Protein AF-A0A6A6W1C1-F1 (afdb_monomer_lite)

Foldseek 3Di:
DALFWKKDKLQALPPPQDVVNVPDPDDDDDDDDDPDPQSNPRDDCPPAGKIFFQALVVLVVLVVSVVVVVVCVVVVHDGDFMKMWIQHDWDDDVPDIDGDDLPPQWDWDDPDQRIIGIHGPDDDDPVVVVVVVSVRSVVGIDIGGSVVVCVVRDSVPHHHSVPNVVRSVD

Structure (mmCIF, N/CA/C/O backbone):
data_AF-A0A6A6W1C1-F1
#
_entry.id   AF-A0A6A6W1C1-F1
#
loop_
_atom_site.group_PDB
_atom_site.id
_atom_site.type_symbol
_atom_site.label_atom_id
_atom_site.label_alt_id
_atom_site.label_comp_id
_atom_site.label_asym_id
_atom_site.label_entity_id
_atom_site.label_seq_id
_atom_site.pdbx_PDB_ins_code
_atom_site.Cartn_x
_atom_site.Cartn_y
_atom_site.Cartn_z
_atom_site.occupancy
_atom_site.B_iso_or_equiv
_atom_site.auth_seq_id
_atom_site.auth_comp_id
_atom_site.auth_asym_id
_atom_site.auth_atom_id
_atom_site.pdbx_PDB_model_num
ATOM 1 N N . MET A 1 1 ? 14.911 -1.915 -7.049 1.00 83.25 1 MET A N 1
ATOM 2 C CA . MET A 1 1 ? 14.588 -2.058 -5.609 1.00 83.25 1 MET A CA 1
ATOM 3 C C . MET A 1 1 ? 13.445 -1.124 -5.271 1.00 83.25 1 MET A C 1
ATOM 5 O O . MET A 1 1 ? 13.335 -0.086 -5.916 1.00 83.25 1 MET A O 1
ATOM 9 N N . PHE A 1 2 ? 12.625 -1.479 -4.284 1.00 87.88 2 PHE A N 1
ATOM 10 C CA . PHE A 1 2 ? 11.581 -0.588 -3.772 1.00 87.88 2 PHE A CA 1
ATOM 11 C C . PHE A 1 2 ? 12.189 0.525 -2.894 1.00 87.88 2 PHE A C 1
ATOM 13 O O . PHE A 1 2 ? 13.038 0.212 -2.054 1.00 87.88 2 PHE A O 1
ATOM 20 N N . PRO A 1 3 ? 11.793 1.801 -3.082 1.00 87.38 3 PRO A N 1
ATOM 21 C CA . PRO A 1 3 ? 12.375 2.946 -2.370 1.00 87.38 3 PRO A CA 1
ATOM 22 C C . PRO A 1 3 ? 11.875 3.088 -0.924 1.00 87.38 3 PRO A C 1
ATOM 24 O O . PRO A 1 3 ? 12.552 3.696 -0.101 1.00 87.38 3 PRO A O 1
ATOM 27 N N . ALA A 1 4 ? 10.717 2.506 -0.624 1.00 90.94 4 ALA A N 1
ATOM 28 C CA . ALA A 1 4 ? 10.062 2.485 0.677 1.00 90.94 4 ALA A CA 1
ATOM 29 C C . ALA A 1 4 ? 9.334 1.146 0.845 1.00 90.94 4 ALA A C 1
ATOM 31 O O . ALA A 1 4 ? 9.184 0.402 -0.131 1.00 90.94 4 ALA A O 1
ATOM 32 N N . SER A 1 5 ? 8.880 0.849 2.060 1.00 93.00 5 SER A N 1
ATOM 33 C CA . SER A 1 5 ? 7.915 -0.229 2.265 1.00 93.00 5 SER A CA 1
ATOM 34 C C . SER A 1 5 ? 6.568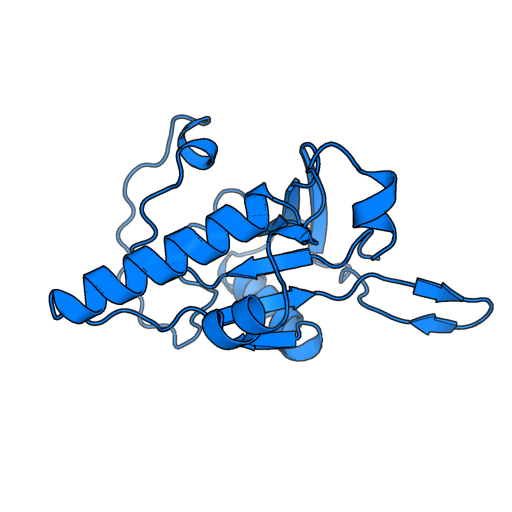 0.244 1.730 1.00 93.00 5 SER A C 1
ATOM 36 O O . SER A 1 5 ? 6.089 1.304 2.127 1.00 93.00 5 SER A O 1
ATOM 38 N N . LEU A 1 6 ? 5.996 -0.493 0.779 1.00 93.56 6 LEU A N 1
ATOM 39 C CA . LEU A 1 6 ? 4.783 -0.087 0.074 1.00 93.56 6 LEU A CA 1
ATOM 40 C C . LEU A 1 6 ? 3.631 -1.034 0.378 1.00 93.56 6 LEU A C 1
ATOM 42 O O . LEU A 1 6 ? 3.789 -2.250 0.338 1.00 93.56 6 LEU A O 1
ATOM 46 N N . LEU A 1 7 ? 2.466 -0.463 0.632 1.00 92.88 7 LEU A N 1
ATOM 47 C CA . LEU A 1 7 ? 1.261 -1.143 1.052 1.00 92.88 7 LEU A CA 1
ATOM 48 C C . LEU A 1 7 ? 0.219 -1.125 -0.061 1.00 92.88 7 LEU A C 1
ATOM 50 O O . LEU A 1 7 ? 0.098 -0.164 -0.826 1.00 92.88 7 LEU A O 1
ATOM 54 N N . ARG A 1 8 ? -0.565 -2.196 -0.101 1.00 89.19 8 ARG A N 1
ATOM 55 C CA . ARG A 1 8 ? -1.793 -2.323 -0.885 1.00 89.19 8 ARG A CA 1
ATOM 56 C C . ARG A 1 8 ? -2.835 -3.033 -0.043 1.00 89.19 8 ARG A C 1
ATOM 58 O O . ARG A 1 8 ? -2.516 -4.011 0.620 1.00 89.19 8 ARG A O 1
ATOM 65 N N . ILE A 1 9 ? -4.080 -2.596 -0.137 1.00 86.44 9 ILE A N 1
ATOM 66 C CA . ILE A 1 9 ? -5.226 -3.328 0.400 1.00 86.44 9 ILE A CA 1
ATOM 67 C C . ILE A 1 9 ? -5.867 -4.156 -0.723 1.00 86.44 9 ILE A C 1
ATOM 69 O O . ILE A 1 9 ? -5.960 -3.671 -1.854 1.00 86.44 9 ILE A O 1
ATOM 73 N N . ASN A 1 10 ? -6.286 -5.404 -0.470 1.00 79.69 10 ASN A N 1
ATOM 74 C CA . ASN A 1 10 ? -7.233 -6.063 -1.383 1.00 79.69 10 ASN A CA 1
ATOM 75 C C . ASN A 1 10 ? -8.610 -5.469 -1.112 1.00 79.69 10 ASN A C 1
ATOM 77 O O . ASN A 1 10 ? -9.420 -6.004 -0.363 1.00 79.69 10 ASN A O 1
ATOM 81 N N . SER A 1 11 ? -8.882 -4.323 -1.705 1.00 59.06 11 SER A N 1
ATOM 82 C CA . SER A 1 11 ? -10.255 -3.880 -1.755 1.00 59.06 11 SER A CA 1
ATOM 83 C C . SER A 1 11 ? -11.013 -4.778 -2.735 1.00 59.06 11 SER A C 1
ATOM 85 O O . SER A 1 11 ? -10.601 -4.967 -3.883 1.00 59.06 11 SER A O 1
ATOM 87 N N . GLY A 1 12 ? -12.080 -5.416 -2.245 1.00 47.00 12 GLY A N 1
ATOM 88 C CA . GLY A 1 12 ? -12.989 -6.203 -3.072 1.00 47.00 12 GLY A CA 1
ATOM 89 C C . GLY A 1 12 ? -13.574 -5.363 -4.212 1.00 47.00 12 GLY A C 1
ATOM 90 O O . GLY A 1 12 ? -13.442 -4.141 -4.250 1.00 47.00 12 GLY A O 1
ATOM 91 N N . SER A 1 13 ? -14.274 -6.011 -5.139 1.00 41.06 13 SER A N 1
ATOM 92 C CA . SER A 1 13 ? -14.913 -5.386 -6.310 1.00 41.06 13 SER A CA 1
ATOM 93 C C . SER A 1 13 ? -15.932 -4.269 -5.997 1.00 41.06 13 SER A C 1
ATOM 95 O O . SER A 1 13 ? -16.473 -3.675 -6.922 1.00 41.06 13 SER A O 1
ATOM 97 N N . PHE A 1 14 ? -16.178 -3.973 -4.717 1.00 41.09 14 PHE A N 1
ATOM 98 C CA . PHE A 1 14 ? -17.056 -2.915 -4.212 1.00 41.09 14 PHE A CA 1
ATOM 99 C C . PHE A 1 14 ? -16.312 -1.751 -3.554 1.00 41.09 14 PHE A C 1
ATOM 101 O O . PHE A 1 14 ? -16.918 -0.974 -2.820 1.00 41.09 14 PHE A O 1
ATOM 108 N N . TYR A 1 15 ? -15.012 -1.586 -3.820 1.00 46.41 15 TYR A N 1
ATOM 109 C CA . TYR A 1 15 ? -14.317 -0.360 -3.440 1.00 46.41 15 TYR A CA 1
ATOM 110 C C . TYR A 1 15 ? -15.059 0.837 -4.046 1.00 46.41 15 TYR A C 1
ATOM 112 O O . TYR A 1 15 ? -14.982 1.091 -5.250 1.00 46.41 15 TYR A O 1
ATOM 120 N N . LYS A 1 16 ? -15.828 1.549 -3.213 1.00 44.59 16 LYS A N 1
ATOM 121 C CA . LYS A 1 16 ? -16.383 2.859 -3.540 1.00 44.59 16 LYS A CA 1
ATOM 122 C C . LYS A 1 16 ? -15.167 3.738 -3.793 1.00 44.59 16 LYS A C 1
ATOM 124 O O . LYS A 1 16 ? -14.501 4.142 -2.847 1.00 44.59 16 LYS A O 1
ATOM 129 N N . GLN A 1 17 ? -14.842 3.899 -5.075 1.00 41.84 17 GLN A N 1
ATOM 130 C CA . GLN A 1 17 ? -13.715 4.668 -5.590 1.00 41.84 17 GLN A CA 1
ATOM 131 C C . GLN A 1 17 ? -13.506 5.907 -4.718 1.00 41.84 17 GLN A C 1
ATOM 133 O O . GLN A 1 17 ? -14.409 6.741 -4.601 1.00 41.84 17 GLN A O 1
ATOM 138 N N . PHE A 1 18 ? -12.355 5.996 -4.054 1.00 39.88 18 PHE A N 1
ATOM 139 C CA . PHE A 1 18 ? -12.054 7.150 -3.213 1.00 39.88 18 PHE A CA 1
ATOM 140 C C . PHE A 1 18 ? -11.973 8.395 -4.101 1.00 39.88 18 PHE A C 1
ATOM 142 O O . PHE A 1 18 ? -11.596 8.312 -5.270 1.00 39.88 18 PHE A O 1
ATOM 149 N N . ASP A 1 19 ? -12.281 9.573 -3.557 1.00 36.31 19 ASP A N 1
ATOM 150 C CA . ASP A 1 19 ? -12.300 10.812 -4.347 1.00 36.31 19 ASP A CA 1
ATOM 151 C C . ASP A 1 19 ? -10.944 11.147 -5.013 1.00 36.31 19 ASP A C 1
ATOM 153 O O . ASP A 1 19 ? -10.921 11.866 -6.010 1.00 36.31 19 ASP A O 1
ATOM 157 N N . PHE A 1 20 ? -9.816 10.585 -4.555 1.00 43.41 20 PHE A N 1
ATOM 158 C CA . PHE A 1 20 ? -8.524 10.743 -5.243 1.00 43.41 20 PHE A CA 1
ATOM 159 C C . PHE A 1 20 ? -8.399 9.899 -6.528 1.00 43.41 20 PHE A C 1
ATOM 161 O O . PHE A 1 20 ? -7.624 10.257 -7.413 1.00 43.41 20 PHE A O 1
ATOM 168 N N . GLU A 1 21 ? -9.174 8.818 -6.671 1.00 40.50 21 GLU A N 1
ATOM 169 C CA . GLU A 1 21 ? -9.279 8.016 -7.902 1.00 40.50 21 GLU A CA 1
ATOM 170 C C . GLU A 1 21 ? -10.264 8.637 -8.911 1.00 40.50 21 GLU A C 1
ATOM 172 O O . GLU A 1 21 ? -10.274 8.273 -10.084 1.00 40.50 21 GLU A O 1
ATOM 177 N N . ARG A 1 22 ? -11.072 9.619 -8.485 1.00 37.69 22 ARG A N 1
ATOM 178 C CA . ARG A 1 22 ? -12.028 10.352 -9.337 1.00 37.69 22 ARG A CA 1
ATOM 179 C C . ARG A 1 22 ? -11.386 11.402 -10.248 1.00 37.69 22 ARG A C 1
ATOM 181 O O . ARG A 1 22 ? -12.079 11.954 -11.102 1.00 37.69 22 ARG A O 1
ATOM 188 N N . CYS A 1 23 ? -10.093 11.682 -10.083 1.00 33.06 23 CYS A N 1
ATOM 189 C CA . CYS A 1 23 ? -9.402 12.750 -10.808 1.00 33.06 23 CYS A CA 1
ATOM 190 C C . CYS A 1 23 ? -8.929 12.396 -12.227 1.00 33.06 23 CYS A C 1
ATOM 192 O O . CYS A 1 23 ? -8.307 13.247 -12.859 1.00 33.06 23 CYS A O 1
ATOM 194 N N . ASP A 1 24 ? -9.265 11.224 -12.775 1.00 34.88 24 ASP A N 1
ATOM 195 C CA . ASP A 1 24 ? -9.088 10.979 -14.210 1.00 34.88 24 ASP A CA 1
ATOM 196 C C . ASP A 1 24 ? -10.373 10.416 -14.826 1.00 34.88 24 ASP A C 1
ATOM 198 O O . ASP A 1 24 ? -10.747 9.250 -14.684 1.00 34.88 24 ASP A O 1
ATOM 202 N N . HIS A 1 25 ? -11.130 11.296 -15.477 1.00 35.94 25 HIS A N 1
ATOM 203 C CA . HIS A 1 25 ? -12.322 10.916 -16.217 1.00 35.94 25 HIS A CA 1
ATOM 204 C C . HIS A 1 25 ? -11.951 9.977 -17.371 1.00 35.94 25 HIS A C 1
ATOM 206 O O . HIS A 1 25 ? -11.546 10.456 -18.430 1.00 35.94 25 HIS A O 1
ATOM 212 N N . ARG A 1 26 ? -12.191 8.668 -17.192 1.00 33.50 26 ARG A N 1
ATOM 213 C CA . ARG A 1 26 ? -12.853 7.742 -18.144 1.00 33.50 26 ARG A CA 1
ATOM 214 C C . ARG A 1 26 ? -12.674 6.282 -17.711 1.00 33.50 26 ARG A C 1
ATOM 216 O O . ARG A 1 26 ? -11.783 5.598 -18.199 1.00 33.50 26 ARG A O 1
ATOM 223 N N . CYS A 1 27 ? -13.602 5.760 -16.916 1.00 32.81 27 CYS A N 1
ATOM 224 C CA . CYS A 1 27 ? -13.783 4.313 -16.803 1.00 32.81 27 CYS A CA 1
ATOM 225 C C . CYS A 1 27 ? -15.225 3.975 -17.173 1.00 32.81 27 CYS A C 1
ATOM 227 O O . CYS A 1 27 ? -16.154 4.265 -16.426 1.00 32.81 27 CYS A O 1
ATOM 229 N N . ASN A 1 28 ? -15.401 3.405 -18.368 1.00 30.02 28 ASN A N 1
ATOM 230 C CA . ASN A 1 28 ? -16.616 2.673 -18.697 1.00 30.02 28 ASN A CA 1
ATOM 231 C C . ASN A 1 28 ? -16.677 1.431 -17.804 1.00 30.02 28 ASN A C 1
ATOM 233 O O . ASN A 1 28 ? -15.674 0.727 -17.663 1.00 30.02 28 ASN A O 1
ATOM 237 N N . GLU A 1 29 ? -17.860 1.175 -17.250 1.00 38.19 29 GLU A N 1
ATOM 238 C CA . GLU A 1 29 ? -18.240 -0.091 -16.631 1.00 38.19 29 GLU A CA 1
ATOM 239 C C . GLU A 1 29 ? -17.814 -1.260 -17.522 1.00 38.19 29 GLU A C 1
ATOM 241 O O . GLU A 1 29 ? -18.313 -1.438 -18.635 1.00 38.19 29 GLU A O 1
ATOM 246 N N . LEU A 1 30 ? -16.897 -2.078 -17.016 1.00 32.91 30 LEU A N 1
ATOM 247 C CA . LEU A 1 30 ? -16.749 -3.443 -17.481 1.00 32.91 30 LEU A CA 1
ATOM 248 C C . LEU A 1 30 ? -16.951 -4.353 -16.277 1.00 32.91 30 LEU A C 1
ATOM 250 O O . LEU A 1 30 ? -16.005 -4.814 -15.640 1.00 32.91 30 LEU A O 1
ATOM 254 N N . GLU A 1 31 ? -18.225 -4.593 -15.968 1.00 37.72 31 GLU A N 1
ATOM 255 C CA . GLU A 1 31 ? -18.618 -5.796 -15.252 1.00 37.72 31 GLU A CA 1
ATOM 256 C C . GLU A 1 31 ? -17.995 -6.994 -15.978 1.00 37.72 31 GLU A C 1
ATOM 258 O O . GLU A 1 31 ? -18.328 -7.292 -17.127 1.00 37.72 31 GLU A O 1
ATOM 263 N N . SER A 1 32 ? -17.081 -7.703 -15.320 1.00 35.34 32 SER A N 1
ATOM 264 C CA . SER A 1 32 ? -16.696 -9.033 -15.773 1.00 35.34 32 SER A CA 1
ATOM 265 C C . SER A 1 32 ? -16.804 -10.021 -14.622 1.00 35.34 32 SER A C 1
ATOM 267 O O . SER A 1 32 ? -16.001 -10.077 -13.694 1.00 35.34 32 SER A O 1
ATOM 269 N N . LYS A 1 33 ? -17.865 -10.826 -14.717 1.00 34.03 33 LYS A N 1
ATOM 270 C CA . LYS A 1 33 ? -17.955 -12.163 -14.138 1.00 34.03 33 LYS A CA 1
ATOM 271 C C . LYS A 1 33 ? -16.725 -12.968 -14.566 1.00 34.03 33 LYS A C 1
ATOM 273 O O . LYS A 1 33 ? -16.710 -13.538 -15.653 1.00 34.03 33 LYS A O 1
ATOM 278 N N . ALA A 1 34 ? -15.736 -13.071 -13.692 1.00 29.09 34 ALA A N 1
ATOM 279 C CA . ALA A 1 34 ? -14.756 -14.144 -13.734 1.00 29.09 34 ALA A CA 1
ATOM 280 C C . ALA A 1 34 ? -14.412 -14.547 -12.299 1.00 29.09 34 ALA A C 1
ATOM 282 O O . ALA A 1 34 ? -13.762 -13.818 -11.554 1.00 29.09 34 ALA A O 1
ATOM 283 N N . ALA A 1 35 ? -14.894 -15.724 -11.906 1.00 35.94 35 ALA A N 1
ATOM 284 C CA . ALA A 1 35 ? -14.481 -16.400 -10.689 1.00 35.94 35 ALA A CA 1
ATOM 285 C C . ALA A 1 35 ? -13.027 -16.869 -10.862 1.00 35.94 35 ALA A C 1
ATOM 287 O O . ALA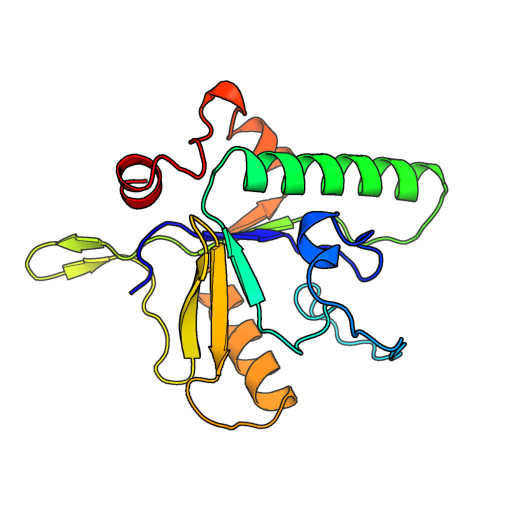 A 1 35 ? -12.775 -17.959 -11.366 1.00 35.94 35 ALA A O 1
ATOM 288 N N . SER A 1 36 ? -12.073 -16.020 -10.481 1.00 36.97 36 SER A N 1
ATOM 289 C CA . SER A 1 36 ? -10.675 -16.400 -10.273 1.00 36.97 36 SER A CA 1
ATOM 290 C C . SER A 1 36 ? -10.386 -16.337 -8.767 1.00 36.97 36 SER A C 1
ATOM 292 O O . SER A 1 36 ? -10.800 -15.370 -8.126 1.00 36.97 36 SER A O 1
ATOM 294 N N . PRO A 1 37 ? -9.716 -17.338 -8.162 1.00 35.66 37 PRO A N 1
ATOM 295 C CA . PRO A 1 37 ? -9.611 -17.504 -6.704 1.00 35.66 37 PRO A CA 1
ATOM 296 C C . PRO A 1 37 ? -8.633 -16.525 -6.035 1.00 35.66 37 PRO A C 1
ATOM 298 O O . PRO A 1 37 ? -8.188 -16.742 -4.910 1.00 35.66 37 PRO A O 1
ATOM 301 N N . VAL A 1 38 ? -8.251 -15.459 -6.731 1.00 44.25 38 VAL A N 1
ATOM 302 C CA . VAL A 1 38 ? -7.129 -14.616 -6.357 1.00 44.25 38 VAL A CA 1
ATOM 303 C C . VAL A 1 38 ? -7.648 -13.232 -5.972 1.00 44.25 38 VAL A C 1
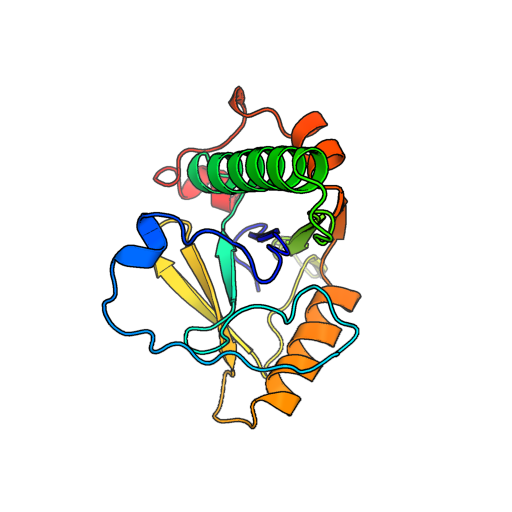ATOM 305 O O . VAL A 1 38 ? -7.862 -12.360 -6.809 1.00 44.25 38 VAL A O 1
ATOM 308 N N . THR A 1 39 ? -7.870 -13.047 -4.671 1.00 45.12 39 THR A N 1
ATOM 309 C CA . THR A 1 39 ? -8.517 -11.873 -4.060 1.00 45.12 39 THR A CA 1
ATOM 310 C C . THR A 1 39 ? -7.834 -10.531 -4.346 1.00 45.12 39 THR A C 1
ATOM 312 O O . THR A 1 39 ? -8.486 -9.496 -4.269 1.00 45.12 39 THR A O 1
ATOM 315 N N . TRP A 1 40 ? -6.555 -10.501 -4.737 1.00 47.38 40 TRP A N 1
ATOM 316 C CA . TRP A 1 40 ? -5.870 -9.251 -5.103 1.00 47.38 40 TRP A CA 1
ATOM 317 C C . TRP A 1 40 ? -6.133 -8.800 -6.557 1.00 47.38 40 TRP A C 1
ATOM 319 O O . TRP A 1 40 ? -5.824 -7.652 -6.891 1.00 47.38 40 TRP A O 1
ATOM 329 N N . ALA A 1 41 ? -6.704 -9.665 -7.408 1.00 40.31 41 ALA A N 1
ATOM 330 C CA . ALA A 1 41 ? -6.895 -9.446 -8.848 1.00 40.31 41 ALA A CA 1
ATOM 331 C C . ALA A 1 41 ? -8.240 -8.785 -9.223 1.00 40.31 41 ALA A C 1
ATOM 333 O O . ALA A 1 41 ? -8.514 -8.577 -10.401 1.00 40.31 41 ALA A O 1
ATOM 334 N N . ARG A 1 42 ? -9.089 -8.442 -8.244 1.00 45.59 42 ARG A N 1
ATOM 335 C CA . ARG A 1 42 ? -10.453 -7.913 -8.459 1.00 45.59 42 ARG A CA 1
ATOM 336 C C . ARG A 1 42 ? -10.535 -6.421 -8.846 1.00 45.59 42 ARG A C 1
ATOM 338 O O . ARG A 1 42 ? -11.625 -5.860 -8.818 1.00 45.59 42 ARG A O 1
ATOM 345 N N . LEU A 1 43 ? -9.430 -5.779 -9.234 1.00 49.78 43 LEU A N 1
ATOM 346 C CA . LEU A 1 43 ? -9.396 -4.349 -9.583 1.00 49.78 43 LEU A CA 1
ATOM 347 C C . LEU A 1 43 ? -9.103 -4.120 -11.075 1.00 49.78 43 LEU A C 1
ATOM 349 O O . LEU A 1 43 ? -8.361 -4.905 -11.672 1.00 49.78 43 LEU A O 1
ATOM 353 N N . PRO A 1 44 ? -9.630 -3.038 -11.686 1.00 45.84 44 PRO A N 1
ATOM 354 C CA . PRO A 1 44 ? -9.336 -2.701 -13.072 1.00 45.84 44 PRO A CA 1
ATOM 355 C C . PRO A 1 44 ? -7.834 -2.437 -13.245 1.00 45.84 44 PRO A C 1
ATOM 357 O O . PRO A 1 44 ? -7.284 -1.450 -12.768 1.00 45.84 44 PRO A O 1
ATOM 360 N N . LEU A 1 45 ? -7.164 -3.333 -13.970 1.00 49.59 45 LEU A N 1
ATOM 361 C CA . LEU A 1 45 ? -5.718 -3.323 -14.239 1.00 49.59 45 LEU A CA 1
ATOM 362 C C . LEU A 1 45 ? -5.270 -2.195 -15.192 1.00 49.59 45 LEU A C 1
ATOM 364 O O . LEU A 1 45 ? -4.113 -2.185 -15.612 1.00 49.59 45 LEU A O 1
ATOM 368 N N . SER A 1 46 ? -6.171 -1.279 -15.569 1.00 42.78 46 SER A N 1
ATOM 369 C CA . SER A 1 46 ? -5.967 -0.327 -16.671 1.00 42.78 46 SER A CA 1
ATOM 370 C C . SER A 1 46 ? -4.806 0.642 -16.421 1.00 42.78 46 SER A C 1
ATOM 372 O O . SER A 1 46 ? -4.079 0.948 -17.361 1.00 42.78 46 SER A O 1
ATOM 374 N N . ASP A 1 47 ? -4.560 1.035 -15.164 1.00 53.62 47 ASP A N 1
ATOM 375 C CA . ASP A 1 47 ? -3.496 1.986 -14.795 1.00 53.62 47 ASP A CA 1
ATOM 376 C C . ASP A 1 47 ? -2.440 1.418 -13.832 1.00 53.62 47 ASP A C 1
ATOM 378 O O . ASP A 1 47 ? -1.628 2.158 -13.268 1.00 53.62 47 ASP A O 1
ATOM 382 N N . GLY A 1 48 ? -2.366 0.089 -13.722 1.00 60.91 48 GLY A N 1
ATOM 383 C CA . GLY A 1 48 ? -1.419 -0.619 -12.859 1.00 60.91 48 GLY A CA 1
ATOM 384 C C . GLY A 1 48 ? -1.856 -0.709 -11.397 1.00 60.91 48 GLY A C 1
ATOM 385 O O . GLY A 1 48 ? -2.907 -0.222 -10.993 1.00 60.91 48 GLY A O 1
ATOM 386 N N . ILE A 1 49 ? -1.035 -1.378 -10.588 1.00 72.56 49 ILE A N 1
ATOM 387 C CA . ILE A 1 49 ? -1.325 -1.586 -9.167 1.00 72.56 49 ILE A CA 1
ATOM 388 C C . ILE A 1 49 ? -0.816 -0.407 -8.343 1.00 72.56 49 ILE A C 1
ATOM 390 O O . ILE A 1 49 ? 0.394 -0.234 -8.224 1.00 72.56 49 ILE A O 1
ATOM 394 N N . VAL A 1 50 ? -1.748 0.346 -7.753 1.00 81.25 50 VAL A N 1
ATOM 395 C CA . VAL A 1 50 ? -1.480 1.438 -6.810 1.00 81.25 50 VAL A CA 1
ATOM 396 C C . VAL A 1 50 ? -0.903 0.909 -5.496 1.00 81.25 50 VAL A C 1
ATOM 398 O O . VAL A 1 50 ? -1.376 -0.089 -4.945 1.00 81.25 50 VAL A O 1
ATOM 401 N N . LEU A 1 51 ? 0.148 1.583 -5.034 1.00 88.81 51 LEU A N 1
ATOM 402 C CA . LEU A 1 51 ? 0.951 1.261 -3.862 1.00 88.81 51 LEU A CA 1
ATOM 403 C C . LEU A 1 51 ? 1.330 2.554 -3.130 1.00 88.81 51 LEU A C 1
ATOM 405 O O . LEU A 1 51 ? 1.824 3.490 -3.766 1.00 88.81 51 LEU A O 1
ATOM 409 N N . LEU A 1 52 ? 1.147 2.597 -1.809 1.00 91.81 52 LEU A N 1
ATOM 410 C CA . LEU A 1 52 ? 1.501 3.753 -0.975 1.00 91.81 52 LEU A CA 1
ATOM 411 C C . LEU A 1 52 ? 2.301 3.310 0.260 1.00 91.81 52 LEU A C 1
ATOM 413 O O . LEU A 1 52 ? 2.051 2.222 0.764 1.00 91.81 52 LEU A O 1
ATOM 417 N N . PRO A 1 53 ? 3.253 4.105 0.776 1.00 94.38 53 PRO A N 1
ATOM 418 C CA . PRO A 1 53 ? 3.878 3.858 2.071 1.00 94.38 53 PRO A CA 1
ATOM 419 C C . PRO A 1 53 ? 2.888 4.085 3.225 1.00 94.38 53 PRO A C 1
ATOM 421 O O . PRO A 1 53 ? 1.740 4.464 3.008 1.00 94.38 53 PRO A O 1
ATOM 424 N N . ASN A 1 54 ? 3.320 3.851 4.468 1.00 94.12 54 ASN A N 1
ATOM 425 C CA . ASN A 1 54 ? 2.498 4.059 5.666 1.00 94.12 54 ASN A CA 1
ATOM 426 C C . ASN A 1 54 ? 2.323 5.561 5.982 1.00 94.12 54 ASN A C 1
ATOM 428 O O . ASN A 1 54 ? 2.878 6.090 6.951 1.00 94.12 54 ASN A O 1
ATOM 432 N N . THR A 1 55 ? 1.588 6.264 5.122 1.00 94.19 55 THR A N 1
ATOM 433 C CA . THR A 1 55 ? 1.259 7.682 5.278 1.00 94.19 55 THR A CA 1
ATOM 434 C C . THR A 1 55 ? -0.126 7.886 5.873 1.00 94.19 55 THR A C 1
ATOM 436 O O . THR A 1 55 ? -0.905 6.937 5.983 1.00 94.19 55 THR A O 1
ATOM 439 N N . PHE A 1 56 ? -0.452 9.128 6.249 1.00 92.94 56 PHE A N 1
ATOM 440 C CA . PHE A 1 56 ? -1.811 9.492 6.656 1.00 92.94 56 PHE A CA 1
ATOM 441 C C . PHE A 1 56 ? -2.829 9.080 5.594 1.00 92.94 56 PHE A C 1
ATOM 443 O O . PHE A 1 56 ? -3.774 8.374 5.934 1.00 92.94 56 PHE A O 1
ATOM 450 N N . THR A 1 57 ? -2.590 9.404 4.317 1.00 89.94 57 THR A N 1
ATOM 451 C CA . THR A 1 57 ? -3.505 9.015 3.236 1.00 89.94 57 THR A CA 1
ATOM 452 C C . THR A 1 57 ? -3.670 7.500 3.131 1.00 89.94 57 THR A C 1
ATOM 454 O O . THR A 1 57 ? -4.799 7.020 3.053 1.00 89.94 57 THR A O 1
ATOM 457 N N . MET A 1 58 ? -2.586 6.715 3.186 1.00 91.44 58 MET A N 1
ATOM 458 C CA . MET A 1 58 ? -2.718 5.253 3.126 1.00 91.44 58 MET A CA 1
ATOM 459 C C . MET A 1 58 ? -3.478 4.689 4.334 1.00 91.44 58 MET A C 1
ATOM 461 O O . MET A 1 58 ? -4.290 3.775 4.206 1.00 91.44 58 MET A O 1
ATOM 465 N N . GLN A 1 59 ? -3.256 5.253 5.516 1.00 93.56 59 GLN A N 1
ATOM 466 C CA . GLN A 1 59 ? -3.960 4.856 6.727 1.00 93.56 59 GLN A CA 1
ATOM 467 C C . GLN A 1 59 ? -5.446 5.250 6.737 1.00 93.56 59 GLN A C 1
ATOM 469 O O . GLN A 1 59 ? -6.253 4.519 7.314 1.00 93.56 59 GLN A O 1
ATOM 474 N N . GLU A 1 60 ? -5.818 6.371 6.121 1.00 90.75 60 GLU A N 1
ATOM 475 C CA . GLU A 1 60 ? -7.220 6.746 5.891 1.00 90.75 60 GLU A CA 1
ATOM 476 C C . GLU A 1 60 ? -7.878 5.786 4.897 1.00 90.75 60 GLU A C 1
ATOM 478 O O . GLU A 1 60 ? -8.956 5.267 5.175 1.00 90.75 60 GLU A O 1
ATOM 483 N N . ILE A 1 61 ? -7.185 5.457 3.800 1.00 87.50 61 ILE A N 1
ATOM 484 C CA . ILE A 1 61 ? -7.625 4.455 2.819 1.00 87.50 61 ILE A CA 1
ATOM 485 C C . ILE A 1 61 ? -7.959 3.120 3.493 1.00 87.50 61 ILE A C 1
ATOM 487 O O . ILE A 1 61 ? -9.029 2.557 3.258 1.00 87.50 61 ILE A O 1
ATOM 491 N N . ILE A 1 62 ? -7.053 2.616 4.333 1.00 90.25 62 ILE A N 1
ATOM 492 C CA . ILE A 1 62 ? -7.233 1.339 5.028 1.00 90.25 62 ILE A CA 1
ATOM 493 C C . ILE A 1 62 ? -8.420 1.406 5.996 1.00 90.25 62 ILE A C 1
ATOM 495 O O . ILE A 1 62 ? -9.250 0.499 5.993 1.00 90.25 62 ILE A O 1
ATOM 499 N N . ARG A 1 63 ? -8.528 2.470 6.803 1.00 90.94 63 ARG A N 1
ATOM 500 C CA . ARG A 1 63 ? -9.628 2.619 7.773 1.00 90.94 63 ARG A CA 1
ATOM 501 C C . ARG A 1 63 ? -10.979 2.700 7.091 1.00 90.94 63 ARG A C 1
ATOM 503 O O . ARG A 1 63 ? -11.872 1.947 7.438 1.00 90.94 63 ARG A O 1
ATOM 510 N N . THR A 1 64 ? -11.102 3.529 6.063 1.00 86.25 64 THR A N 1
ATOM 511 C CA . THR A 1 64 ? -12.352 3.640 5.311 1.00 86.25 64 THR A CA 1
ATOM 512 C C . THR A 1 64 ? -12.711 2.331 4.600 1.00 86.25 64 THR A C 1
ATOM 514 O O . THR A 1 64 ? -13.888 2.010 4.473 1.00 86.25 64 THR A O 1
ATOM 517 N N . ALA A 1 65 ? -11.732 1.542 4.147 1.00 85.75 65 ALA A N 1
ATOM 518 C CA . ALA A 1 65 ? -12.010 0.213 3.602 1.00 85.75 65 ALA A CA 1
ATOM 519 C C . ALA A 1 65 ? -12.550 -0.761 4.665 1.00 85.75 65 ALA A C 1
ATOM 521 O O . ALA A 1 65 ? -13.457 -1.528 4.355 1.00 85.75 65 ALA A O 1
ATOM 522 N N . MET A 1 66 ? -12.025 -0.709 5.893 1.00 89.31 66 MET A N 1
ATOM 523 C CA . MET A 1 66 ? -12.547 -1.479 7.028 1.00 89.31 66 MET A CA 1
ATOM 524 C C . MET A 1 66 ? -13.952 -1.023 7.428 1.00 89.31 66 MET A C 1
ATOM 526 O O . MET A 1 66 ? -14.844 -1.859 7.501 1.00 89.31 66 MET A O 1
ATOM 530 N N . ASP A 1 67 ? -14.178 0.287 7.566 1.00 88.50 67 ASP A N 1
ATOM 531 C CA . ASP A 1 67 ? -15.498 0.845 7.887 1.00 88.50 67 ASP A CA 1
ATOM 532 C C . ASP A 1 67 ? -16.550 0.410 6.850 1.00 88.50 67 ASP A C 1
ATOM 534 O O . ASP A 1 67 ? -17.663 0.024 7.198 1.00 88.50 67 ASP A O 1
ATOM 538 N N . ASN A 1 68 ? -16.198 0.438 5.558 1.00 85.81 68 ASN A N 1
ATOM 539 C CA . ASN A 1 68 ? -17.086 -0.033 4.494 1.00 85.81 68 ASN A CA 1
ATOM 540 C C . ASN A 1 68 ? -17.342 -1.543 4.574 1.00 85.81 68 ASN A C 1
ATOM 542 O O . ASN A 1 68 ? -18.475 -1.963 4.374 1.00 85.81 68 ASN A O 1
ATOM 546 N N . TYR A 1 69 ? -16.314 -2.347 4.858 1.00 87.56 69 TYR A N 1
ATOM 547 C CA . TYR A 1 69 ? -16.470 -3.792 5.026 1.00 87.56 69 TYR A CA 1
ATOM 548 C C . TYR A 1 69 ? -17.423 -4.121 6.181 1.00 87.56 69 TYR A C 1
ATOM 550 O O . TYR A 1 69 ? -18.311 -4.953 6.009 1.00 87.56 69 TYR A O 1
ATOM 558 N N . ASP A 1 70 ? -17.287 -3.445 7.322 1.00 89.44 70 ASP A N 1
ATOM 559 C CA . ASP A 1 70 ? -18.164 -3.661 8.474 1.00 89.44 70 ASP A CA 1
ATOM 560 C C . ASP A 1 70 ? -19.620 -3.303 8.140 1.00 89.44 70 ASP A C 1
ATOM 562 O O . ASP A 1 70 ? -20.522 -4.098 8.409 1.00 89.44 70 ASP A O 1
ATOM 566 N N . LEU A 1 71 ? -19.850 -2.171 7.461 1.00 89.25 71 LEU A N 1
ATOM 567 C CA . LEU A 1 71 ? -21.181 -1.783 6.977 1.00 89.25 71 LEU A CA 1
ATOM 568 C C . LEU A 1 71 ? -21.766 -2.812 5.999 1.00 89.25 71 LEU A C 1
ATOM 570 O O . LEU A 1 71 ? -22.922 -3.208 6.136 1.00 89.25 71 LEU A O 1
ATOM 574 N N . ASP A 1 72 ? -20.976 -3.273 5.028 1.00 86.12 72 ASP A N 1
ATOM 575 C CA . ASP A 1 72 ? -21.425 -4.240 4.025 1.00 86.12 72 ASP A CA 1
ATOM 576 C C . ASP A 1 72 ? -21.813 -5.580 4.683 1.00 86.12 72 ASP A C 1
ATOM 578 O O . ASP A 1 72 ? -22.836 -6.173 4.324 1.00 86.12 72 ASP A O 1
ATOM 582 N N . ILE A 1 73 ? -21.042 -6.045 5.673 1.00 89.19 73 ILE A N 1
ATOM 583 C CA . ILE A 1 73 ? -21.347 -7.254 6.455 1.00 89.19 73 ILE A CA 1
ATOM 584 C C . ILE A 1 73 ? -22.615 -7.067 7.299 1.00 89.19 73 ILE A C 1
ATOM 586 O O . ILE A 1 73 ? -23.448 -7.977 7.351 1.00 89.19 73 ILE A O 1
ATOM 590 N N . GLU A 1 74 ? -22.798 -5.907 7.936 1.00 92.69 74 GLU A N 1
ATOM 591 C CA . GLU A 1 74 ? -24.013 -5.579 8.697 1.00 92.69 74 GLU A CA 1
ATOM 592 C C . GLU A 1 74 ? -25.268 -5.556 7.810 1.00 92.69 74 GLU A C 1
ATOM 594 O O . GLU A 1 74 ? -26.339 -6.006 8.229 1.00 92.69 74 GLU A O 1
ATOM 599 N N . GLU A 1 75 ? -25.135 -5.098 6.565 1.00 91.56 75 GLU A N 1
ATOM 600 C CA . GLU A 1 75 ? -26.195 -5.104 5.551 1.00 91.56 75 GLU A CA 1
ATOM 601 C C . GLU A 1 75 ? -26.443 -6.496 4.932 1.00 91.56 75 GLU A C 1
ATOM 603 O O . GLU A 1 75 ? -27.406 -6.687 4.182 1.00 91.56 75 GLU A O 1
ATOM 608 N N . GLY A 1 76 ? -25.625 -7.496 5.277 1.00 89.00 76 GLY A N 1
ATOM 609 C CA . GLY A 1 76 ? -25.753 -8.878 4.813 1.00 89.00 76 GLY A CA 1
ATOM 610 C C . GLY A 1 76 ? -25.115 -9.150 3.449 1.00 89.00 76 GLY A C 1
ATOM 611 O O . GLY A 1 76 ? -25.459 -10.146 2.805 1.00 89.00 76 GLY A O 1
ATOM 612 N N . SER A 1 77 ? -24.208 -8.283 2.998 1.00 86.19 77 SER A N 1
ATOM 613 C CA . SER A 1 77 ? -23.437 -8.481 1.770 1.00 86.19 77 SER A CA 1
ATOM 614 C C . SER A 1 77 ? -22.370 -9.564 1.948 1.00 86.19 77 SER A C 1
ATOM 616 O O . SER A 1 77 ? -21.748 -9.692 3.000 1.00 86.19 77 SER A O 1
ATOM 618 N N . ASP A 1 78 ? -22.124 -10.335 0.888 1.00 84.62 78 ASP A N 1
ATOM 619 C CA . ASP A 1 78 ? -21.011 -11.287 0.814 1.00 84.62 78 ASP A CA 1
ATOM 620 C C . ASP A 1 78 ? -19.786 -10.576 0.218 1.00 84.62 78 ASP A C 1
ATOM 622 O O . ASP A 1 78 ? -19.634 -10.480 -1.005 1.00 84.62 78 ASP A O 1
ATOM 626 N N . VAL A 1 79 ? -18.961 -9.992 1.092 1.00 82.31 79 VAL A N 1
ATOM 627 C CA . VAL A 1 79 ? -17.764 -9.220 0.728 1.00 82.31 79 VAL A CA 1
ATOM 628 C C . VAL A 1 79 ? -16.489 -9.871 1.263 1.00 82.31 79 VAL A C 1
ATOM 630 O O . VAL A 1 79 ? -16.466 -10.473 2.336 1.00 82.31 79 VAL A O 1
ATOM 633 N N . ASP A 1 80 ? -15.397 -9.743 0.505 1.00 81.88 80 ASP A N 1
ATOM 634 C CA . ASP A 1 80 ? -14.098 -10.271 0.923 1.00 81.88 80 ASP A CA 1
ATOM 635 C C . ASP A 1 80 ? -13.548 -9.479 2.115 1.00 81.88 80 ASP A C 1
ATOM 637 O O . ASP A 1 80 ? -13.537 -8.246 2.106 1.00 81.88 80 ASP A O 1
ATOM 641 N N . ARG A 1 81 ? -12.977 -10.195 3.087 1.00 86.38 81 ARG A N 1
ATOM 642 C CA . ARG A 1 81 ? -12.268 -9.581 4.211 1.00 86.38 81 ARG A CA 1
ATOM 643 C C . ARG A 1 81 ? -11.058 -8.752 3.731 1.00 86.38 81 ARG A C 1
ATOM 645 O O . ARG A 1 81 ? -10.268 -9.262 2.918 1.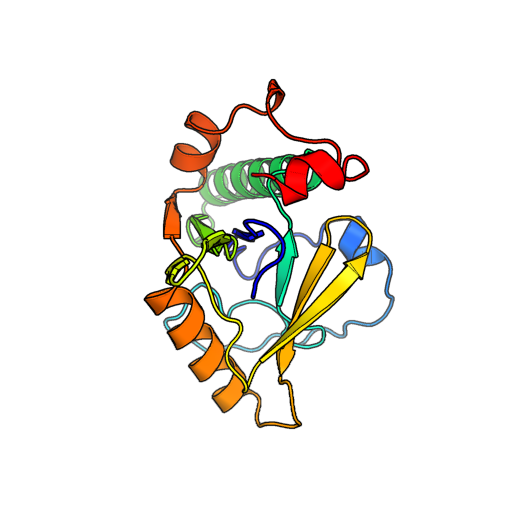00 86.38 81 ARG A O 1
ATOM 652 N N . PRO A 1 82 ? -10.867 -7.518 4.237 1.00 89.44 82 PRO A N 1
ATOM 653 C CA . PRO A 1 82 ? -9.714 -6.702 3.884 1.00 89.44 82 PRO A CA 1
ATOM 654 C C . PRO A 1 82 ? -8.413 -7.227 4.507 1.00 89.44 82 PRO A C 1
ATOM 656 O O . PRO A 1 82 ? -8.313 -7.483 5.704 1.00 89.44 82 PRO A O 1
ATOM 659 N N . TYR A 1 83 ? -7.388 -7.341 3.674 1.00 89.75 83 TYR A N 1
ATOM 660 C CA . TYR A 1 83 ? -6.009 -7.668 4.013 1.00 89.75 83 TYR A CA 1
ATOM 661 C C . TYR A 1 83 ? -5.074 -6.611 3.441 1.00 89.75 83 TYR A C 1
ATOM 663 O O . TYR A 1 83 ? -5.287 -6.058 2.356 1.00 89.75 83 TYR A O 1
ATOM 671 N N . ILE A 1 84 ? -3.980 -6.390 4.150 1.00 91.75 84 ILE A N 1
ATOM 672 C CA . ILE A 1 84 ? -2.908 -5.501 3.739 1.00 91.75 84 ILE A CA 1
ATOM 673 C C . ILE A 1 84 ? -1.740 -6.343 3.254 1.00 91.75 84 ILE A C 1
ATOM 675 O O . ILE A 1 84 ? -1.316 -7.300 3.896 1.00 91.75 84 ILE A O 1
ATOM 679 N N . PHE A 1 85 ? -1.232 -5.969 2.089 1.00 91.50 85 PHE A N 1
ATOM 680 C CA . PHE A 1 85 ? -0.058 -6.534 1.459 1.00 91.50 85 PHE A CA 1
ATOM 681 C C . PHE A 1 85 ? 1.061 -5.507 1.546 1.00 91.50 85 PHE A C 1
ATOM 683 O O . PHE A 1 85 ? 1.045 -4.505 0.829 1.00 91.50 85 PHE A O 1
ATOM 690 N N . THR A 1 86 ? 2.034 -5.770 2.408 1.00 93.25 86 THR A N 1
ATOM 691 C CA . THR A 1 86 ? 3.214 -4.925 2.584 1.00 93.25 86 THR A CA 1
ATOM 692 C C . THR A 1 86 ? 4.370 -5.504 1.784 1.00 93.25 86 THR A C 1
ATOM 694 O O . THR A 1 86 ? 4.855 -6.589 2.087 1.00 93.25 86 THR A O 1
ATOM 697 N N . VAL A 1 87 ? 4.835 -4.775 0.773 1.00 92.62 87 VAL A N 1
ATOM 698 C CA . VAL A 1 87 ? 6.066 -5.059 0.029 1.00 92.62 87 VAL A CA 1
ATOM 699 C C . VAL A 1 87 ? 7.229 -4.361 0.740 1.00 92.62 87 VAL A C 1
ATOM 701 O O . VAL A 1 87 ? 7.293 -3.128 0.714 1.00 92.62 87 VAL A O 1
ATOM 704 N N . PRO A 1 88 ? 8.166 -5.097 1.364 1.00 91.75 88 PRO A N 1
ATOM 705 C CA . PRO A 1 88 ? 9.244 -4.484 2.131 1.00 91.75 88 PRO A CA 1
ATOM 706 C C . PRO A 1 88 ? 10.217 -3.690 1.256 1.00 91.75 88 PRO A C 1
ATOM 708 O O . PRO A 1 88 ? 10.602 -4.136 0.166 1.00 91.75 88 PRO A O 1
ATOM 711 N N . LYS A 1 89 ? 10.681 -2.553 1.785 1.00 89.81 89 LYS A N 1
ATOM 712 C CA . LYS A 1 89 ? 11.741 -1.728 1.194 1.00 89.81 89 LYS A CA 1
ATOM 713 C C . LYS A 1 89 ? 13.001 -2.539 0.867 1.00 89.81 89 LYS A C 1
ATOM 715 O O . LYS A 1 89 ? 13.415 -3.403 1.640 1.00 89.81 89 LYS A O 1
ATOM 720 N N . GLY A 1 90 ? 13.683 -2.186 -0.226 1.00 81.25 90 GLY A N 1
ATOM 721 C CA . GLY A 1 90 ? 15.050 -2.644 -0.489 1.00 81.25 90 GLY A CA 1
ATOM 722 C C . GLY A 1 90 ? 16.085 -1.904 0.373 1.00 81.25 90 GLY A C 1
ATOM 723 O O . GLY A 1 90 ? 16.173 -0.678 0.349 1.00 81.25 90 GLY A O 1
ATOM 724 N N . LYS A 1 91 ? 16.908 -2.642 1.114 1.00 69.69 91 LYS A N 1
ATOM 725 C CA . LYS A 1 91 ? 18.065 -2.161 1.876 1.00 69.69 91 LYS A CA 1
ATOM 726 C C . LYS A 1 91 ? 19.338 -2.768 1.285 1.00 69.69 91 LYS A C 1
ATOM 728 O O . LYS A 1 91 ? 19.597 -3.957 1.429 1.00 69.69 91 LYS A O 1
ATOM 733 N N . SER A 1 92 ? 20.158 -1.944 0.640 1.00 60.53 92 SER A N 1
ATOM 734 C CA . SER A 1 92 ? 21.515 -2.339 0.255 1.00 60.53 92 SER A CA 1
ATOM 735 C C . SER A 1 92 ? 22.456 -2.028 1.413 1.00 60.53 92 SER A C 1
ATOM 737 O O . SER A 1 92 ? 22.757 -0.861 1.657 1.00 60.53 92 SER A O 1
ATOM 739 N N . LEU A 1 93 ? 22.918 -3.051 2.128 1.00 55.22 93 LEU A N 1
ATOM 740 C CA . LEU A 1 93 ? 24.077 -2.930 3.012 1.00 55.22 93 LEU A CA 1
ATOM 741 C C . LEU A 1 93 ? 25.284 -3.530 2.294 1.00 55.22 93 LEU A C 1
ATOM 743 O O . LEU A 1 93 ? 25.128 -4.385 1.429 1.00 55.22 93 LEU A O 1
ATOM 747 N N . LEU A 1 94 ? 26.480 -3.016 2.583 1.00 54.72 94 LEU A N 1
ATOM 748 C CA . LEU A 1 94 ? 27.722 -3.425 1.921 1.00 54.72 94 LEU A CA 1
ATOM 749 C C . LEU A 1 94 ? 27.798 -4.965 1.845 1.00 54.72 94 LEU A C 1
ATOM 751 O O . LEU A 1 94 ? 27.726 -5.639 2.867 1.00 54.72 94 LEU A O 1
ATOM 755 N N . GLU A 1 95 ? 27.869 -5.474 0.609 1.00 55.72 95 GLU A N 1
ATOM 756 C CA . GLU A 1 95 ? 27.871 -6.890 0.184 1.00 55.72 95 GLU A CA 1
ATOM 757 C C . GLU A 1 95 ? 26.542 -7.673 0.236 1.00 55.72 95 GLU A C 1
ATOM 759 O O . GLU A 1 95 ? 26.448 -8.720 -0.405 1.00 55.72 95 GLU A O 1
ATOM 764 N N . PHE A 1 96 ? 25.480 -7.159 0.866 1.00 58.50 96 PHE A N 1
ATOM 765 C CA . PHE A 1 96 ? 24.181 -7.839 0.943 1.00 58.50 96 PHE A CA 1
ATOM 766 C C . PHE A 1 96 ? 23.007 -6.905 0.620 1.00 58.50 96 PHE A C 1
ATOM 768 O O . PHE A 1 96 ? 22.726 -5.932 1.320 1.00 58.50 96 PHE A O 1
ATOM 775 N N . SER A 1 97 ? 22.260 -7.236 -0.434 1.00 58.78 97 SER A N 1
ATOM 776 C CA . SER A 1 97 ? 20.944 -6.640 -0.681 1.00 58.78 97 SER A CA 1
ATOM 777 C C . SER A 1 97 ? 19.886 -7.396 0.123 1.00 58.78 97 SER A C 1
ATOM 779 O O . SER A 1 97 ? 19.612 -8.559 -0.153 1.00 58.78 97 SER A O 1
ATOM 781 N N . PHE A 1 98 ? 19.302 -6.736 1.120 1.00 64.50 98 PHE A N 1
ATOM 782 C CA . PHE A 1 98 ? 18.116 -7.190 1.844 1.00 64.50 98 PHE A CA 1
ATOM 783 C C . PHE A 1 98 ? 16.874 -6.487 1.280 1.00 64.50 98 PHE A C 1
ATOM 785 O O . PHE A 1 98 ? 16.947 -5.325 0.902 1.00 64.50 98 PHE A O 1
ATOM 792 N N . GLY A 1 99 ? 15.720 -7.151 1.238 1.00 69.12 99 GLY A N 1
ATOM 793 C CA . GLY A 1 99 ? 14.454 -6.547 0.795 1.00 69.12 99 GLY A CA 1
ATOM 794 C C . GLY A 1 99 ? 14.079 -6.823 -0.664 1.00 69.12 99 GLY A C 1
ATOM 795 O O . GLY A 1 99 ? 14.713 -7.628 -1.345 1.00 69.12 99 GLY A O 1
ATOM 796 N N . THR A 1 100 ? 13.002 -6.190 -1.135 1.00 83.94 100 THR A N 1
ATOM 797 C CA . THR A 1 100 ? 12.335 -6.618 -2.373 1.00 83.94 100 THR A CA 1
ATOM 798 C C . THR A 1 100 ? 12.977 -6.018 -3.624 1.00 83.94 100 THR A C 1
ATOM 800 O O . THR A 1 100 ? 13.074 -4.793 -3.797 1.00 83.94 100 THR A O 1
ATOM 803 N N . LEU A 1 101 ? 13.404 -6.889 -4.538 1.00 88.31 101 LEU A N 1
ATOM 804 C CA . LEU A 1 101 ? 13.782 -6.497 -5.891 1.00 88.31 101 LEU A CA 1
ATOM 805 C C . LEU A 1 101 ? 12.519 -6.326 -6.735 1.00 88.31 101 LEU A C 1
ATOM 807 O O . LEU A 1 101 ? 11.564 -7.083 -6.605 1.00 88.31 101 LEU A O 1
ATOM 811 N N . VAL A 1 102 ? 12.524 -5.320 -7.607 1.00 86.94 102 VAL A N 1
ATOM 812 C CA . VAL A 1 102 ? 11.483 -5.209 -8.633 1.00 86.94 102 VAL A CA 1
ATOM 813 C C . VAL A 1 102 ? 11.874 -6.213 -9.721 1.00 86.94 102 VAL A C 1
ATOM 815 O O . VAL A 1 102 ? 12.991 -6.082 -10.226 1.00 86.94 102 VAL A O 1
ATOM 818 N N . PRO A 1 103 ? 11.040 -7.217 -10.048 1.00 89.19 103 PRO A N 1
ATOM 819 C CA . PRO A 1 103 ? 11.346 -8.164 -11.118 1.00 89.19 103 PRO A CA 1
ATOM 820 C C . PRO A 1 103 ? 11.538 -7.441 -12.454 1.00 89.19 103 PRO A C 1
ATOM 822 O O . PRO A 1 103 ? 10.814 -6.491 -12.722 1.00 89.19 103 PRO A O 1
ATOM 825 N N . ASP A 1 104 ? 12.419 -7.926 -13.333 1.00 90.81 104 ASP A N 1
ATOM 826 C CA . ASP A 1 104 ? 12.691 -7.293 -14.643 1.00 90.81 104 ASP A CA 1
ATOM 827 C C . ASP A 1 104 ? 11.463 -7.218 -15.572 1.00 90.81 104 ASP A C 1
ATOM 829 O O . ASP A 1 104 ? 11.443 -6.470 -16.552 1.00 90.81 104 ASP A O 1
ATOM 833 N N . THR A 1 105 ? 10.432 -8.017 -15.289 1.00 91.69 105 THR A N 1
ATOM 834 C CA . THR A 1 105 ? 9.145 -8.001 -15.995 1.00 91.69 105 THR A CA 1
ATOM 835 C C . THR A 1 105 ? 8.226 -6.872 -15.536 1.00 91.69 105 THR A C 1
ATOM 837 O O . THR A 1 105 ? 7.264 -6.548 -16.234 1.00 91.69 105 THR A O 1
ATOM 840 N N . LEU A 1 106 ? 8.520 -6.255 -14.392 1.00 91.81 106 LEU A N 1
ATOM 841 C CA . LEU A 1 106 ? 7.751 -5.183 -13.783 1.00 91.81 106 LEU A CA 1
ATOM 842 C C . LEU A 1 106 ? 8.588 -3.905 -13.692 1.00 91.81 106 LEU A C 1
ATOM 844 O O . LEU A 1 106 ? 9.809 -3.917 -13.573 1.00 91.81 106 LEU A O 1
ATOM 848 N N . ALA A 1 107 ? 7.907 -2.773 -13.732 1.00 91.88 107 ALA A N 1
ATOM 849 C CA . ALA A 1 107 ? 8.485 -1.466 -13.510 1.00 91.88 107 ALA A CA 1
ATOM 850 C C . ALA A 1 107 ? 7.663 -0.748 -12.440 1.00 91.88 107 ALA A C 1
ATOM 852 O O . ALA A 1 107 ? 6.432 -0.712 -12.493 1.00 91.88 107 ALA A O 1
ATOM 853 N N . LEU A 1 108 ? 8.368 -0.207 -11.448 1.00 92.19 108 LEU A N 1
ATOM 854 C CA . LEU A 1 108 ? 7.784 0.620 -10.403 1.00 92.19 108 LEU A CA 1
ATOM 855 C C . LEU A 1 108 ? 7.847 2.080 -10.853 1.00 92.19 108 LEU A C 1
ATOM 857 O O . LEU A 1 108 ? 8.932 2.642 -11.002 1.00 92.19 108 LEU A O 1
ATOM 861 N N . TYR A 1 109 ? 6.689 2.690 -11.047 1.00 90.12 109 TYR A N 1
ATOM 862 C CA . TYR A 1 109 ? 6.547 4.095 -11.393 1.00 90.12 109 TYR A CA 1
ATOM 863 C C . TYR A 1 109 ? 6.152 4.880 -10.156 1.00 90.12 109 TYR A C 1
ATOM 865 O O . TYR A 1 109 ? 5.290 4.449 -9.398 1.00 90.12 109 TYR A O 1
ATOM 873 N N . ARG A 1 110 ? 6.757 6.049 -9.960 1.00 89.81 110 ARG A N 1
ATOM 874 C CA . ARG A 1 110 ? 6.277 7.025 -8.985 1.00 89.81 110 ARG A CA 1
ATOM 875 C C . ARG A 1 110 ? 5.329 7.976 -9.707 1.00 89.81 110 ARG A C 1
ATOM 877 O O . ARG A 1 110 ? 5.774 8.755 -10.544 1.00 89.81 110 ARG A O 1
ATOM 884 N N . ASN A 1 111 ? 4.039 7.869 -9.409 1.00 83.62 111 ASN A N 1
ATOM 885 C CA . ASN A 1 111 ? 2.985 8.648 -10.059 1.00 83.62 111 ASN A CA 1
ATOM 886 C C . ASN A 1 111 ? 2.827 10.029 -9.409 1.00 83.62 111 ASN A C 1
ATOM 888 O O . ASN A 1 111 ? 2.550 11.007 -10.094 1.00 83.62 111 ASN A O 1
ATOM 892 N N . ASN A 1 112 ? 2.991 10.098 -8.084 1.00 82.25 112 ASN A N 1
ATOM 893 C CA . ASN A 1 112 ? 2.908 11.326 -7.295 1.00 82.25 112 ASN A CA 1
ATOM 894 C C . ASN A 1 112 ? 3.769 11.195 -6.017 1.00 82.25 112 ASN A C 1
ATOM 896 O O . ASN A 1 112 ? 4.531 10.238 -5.838 1.00 82.25 112 ASN A O 1
ATOM 900 N N . ILE A 1 113 ? 3.661 12.162 -5.113 1.00 85.31 113 ILE A N 1
ATOM 901 C CA . ILE A 1 113 ? 4.160 12.097 -3.743 1.00 85.31 113 ILE A CA 1
ATOM 902 C C . ILE A 1 113 ? 3.523 10.888 -3.049 1.00 85.31 113 ILE A C 1
ATOM 904 O O . ILE A 1 113 ? 2.314 10.700 -3.132 1.00 85.31 113 ILE A O 1
ATOM 908 N N . ALA A 1 114 ? 4.361 10.025 -2.461 1.00 86.75 114 ALA A N 1
ATOM 909 C CA . ALA A 1 114 ? 3.969 8.774 -1.804 1.00 86.75 114 ALA A CA 1
ATOM 910 C C . ALA A 1 114 ? 3.137 7.782 -2.656 1.00 86.75 114 ALA A C 1
ATOM 912 O O . ALA A 1 114 ? 2.730 6.742 -2.155 1.00 86.75 114 ALA A O 1
ATOM 913 N N . HIS A 1 115 ? 2.927 8.031 -3.951 1.00 89.56 115 HIS A N 1
ATOM 914 C CA . HIS A 1 115 ? 2.069 7.204 -4.796 1.00 89.56 115 HIS A CA 1
ATOM 915 C C . HIS A 1 115 ? 2.880 6.497 -5.878 1.00 89.56 115 HIS A C 1
ATOM 917 O O . HIS A 1 115 ? 3.513 7.132 -6.730 1.00 89.56 115 HIS A O 1
ATOM 923 N N . PHE A 1 116 ? 2.818 5.169 -5.871 1.00 90.38 116 PHE A N 1
ATOM 924 C CA . PHE A 1 116 ? 3.524 4.315 -6.809 1.00 90.38 116 PHE A CA 1
ATOM 925 C C . PHE A 1 116 ? 2.563 3.420 -7.585 1.00 90.38 116 PHE A C 1
ATOM 927 O O . PHE A 1 116 ? 1.518 3.030 -7.073 1.00 90.38 116 PHE A O 1
ATOM 934 N N . SER A 1 117 ? 2.943 3.057 -8.810 1.00 88.38 117 SER A N 1
ATOM 935 C CA . SER A 1 117 ? 2.289 1.994 -9.564 1.00 88.38 117 SER A CA 1
ATOM 936 C C . SER A 1 117 ? 3.273 0.928 -10.015 1.00 88.38 117 SER A C 1
ATOM 938 O O . SER A 1 117 ? 4.352 1.232 -10.523 1.00 88.38 117 SER A O 1
ATOM 940 N N . LEU A 1 118 ? 2.897 -0.337 -9.846 1.00 88.00 118 LEU A N 1
ATOM 941 C CA . LEU A 1 118 ? 3.637 -1.468 -10.394 1.00 88.00 118 LEU A CA 1
ATOM 942 C C . LEU A 1 118 ? 2.992 -1.880 -11.717 1.00 88.00 118 LEU A C 1
ATOM 944 O O . LEU A 1 118 ? 1.844 -2.320 -11.727 1.00 88.00 118 LEU A O 1
ATOM 948 N N . LYS A 1 119 ? 3.709 -1.719 -12.831 1.00 89.38 119 LYS A N 1
ATOM 949 C CA . LYS A 1 119 ? 3.219 -1.956 -14.203 1.00 89.38 119 LYS A CA 1
ATOM 950 C C . LYS A 1 119 ? 4.126 -2.940 -14.947 1.00 89.38 119 LYS A C 1
ATOM 952 O O . LYS A 1 119 ? 5.269 -3.125 -14.530 1.00 89.38 119 LYS A O 1
ATOM 957 N N . PRO A 1 120 ? 3.678 -3.544 -16.060 1.00 90.50 120 PRO A N 1
ATOM 958 C CA . PRO A 1 120 ? 4.572 -4.275 -16.952 1.00 90.50 120 PRO A CA 1
ATOM 959 C C . PRO A 1 120 ? 5.731 -3.391 -17.435 1.00 90.50 120 PRO A C 1
ATOM 961 O O . PRO A 1 120 ? 5.507 -2.283 -17.918 1.00 90.50 120 PRO A O 1
ATOM 964 N N . ALA A 1 121 ? 6.968 -3.885 -17.354 1.00 91.31 121 ALA A N 1
ATOM 965 C CA . ALA A 1 121 ? 8.139 -3.181 -17.894 1.00 91.31 121 ALA A CA 1
ATOM 966 C C . ALA A 1 121 ? 8.161 -3.169 -19.433 1.00 91.31 121 ALA A C 1
ATOM 968 O O . ALA A 1 121 ? 8.850 -2.363 -20.060 1.00 91.31 121 ALA A O 1
ATOM 969 N N . ARG A 1 122 ? 7.439 -4.108 -20.053 1.00 90.19 122 ARG A N 1
ATOM 970 C CA . ARG A 1 122 ? 7.294 -4.272 -21.502 1.00 90.19 122 ARG A CA 1
ATOM 971 C C . ARG A 1 122 ? 5.852 -4.676 -21.812 1.00 90.19 122 ARG A C 1
ATOM 973 O O . ARG A 1 122 ? 5.202 -5.250 -20.939 1.00 90.19 122 ARG A O 1
ATOM 980 N N . PRO A 1 123 ? 5.354 -4.429 -23.037 1.00 90.81 123 PRO A N 1
ATOM 981 C CA . PRO A 1 123 ? 4.036 -4.904 -23.442 1.00 90.81 123 PRO A CA 1
ATOM 982 C C . PRO A 1 123 ? 3.895 -6.411 -23.208 1.00 90.81 123 PRO A C 1
ATOM 984 O O . PRO A 1 123 ? 4.743 -7.188 -23.650 1.00 90.81 123 PRO A O 1
ATOM 987 N N . MET A 1 124 ? 2.831 -6.817 -22.517 1.00 88.38 124 MET A N 1
ATOM 988 C CA . MET A 1 124 ? 2.541 -8.222 -22.250 1.00 88.38 124 MET A CA 1
ATOM 989 C C . MET A 1 124 ? 1.034 -8.482 -22.134 1.00 88.38 124 MET A C 1
ATOM 991 O O . MET A 1 124 ? 0.284 -7.544 -21.853 1.00 88.38 124 MET A O 1
ATOM 995 N N . PRO A 1 125 ? 0.576 -9.730 -22.344 1.00 87.81 125 PRO A N 1
ATOM 996 C CA . PRO A 1 125 ? -0.821 -10.099 -22.132 1.00 87.81 125 PRO A CA 1
ATOM 997 C C . PRO A 1 125 ? -1.267 -9.860 -20.687 1.00 87.81 125 PRO A C 1
ATOM 999 O O . PRO A 1 125 ? -0.479 -10.029 -19.755 1.00 87.81 125 PRO A O 1
ATOM 1002 N N . ASN A 1 126 ? -2.544 -9.519 -20.505 1.00 81.56 126 ASN A N 1
ATOM 1003 C CA . ASN A 1 126 ? -3.113 -9.247 -19.185 1.00 81.56 126 ASN A CA 1
ATOM 1004 C C . ASN A 1 126 ? -2.993 -10.463 -18.245 1.00 81.56 126 ASN A C 1
ATOM 1006 O O . ASN A 1 126 ? -2.482 -10.316 -17.141 1.00 81.56 126 ASN A O 1
ATOM 1010 N N . ASP A 1 127 ? -3.327 -11.665 -18.722 1.00 82.31 127 ASP A N 1
ATOM 1011 C CA . ASP A 1 127 ? -3.235 -12.898 -17.924 1.00 82.31 127 ASP A CA 1
ATOM 1012 C C . ASP A 1 127 ? -1.807 -13.164 -17.421 1.00 82.31 127 ASP A C 1
ATOM 1014 O O . ASP A 1 127 ? -1.603 -13.528 -16.265 1.00 82.31 127 ASP A O 1
ATOM 1018 N N . ALA A 1 128 ? -0.802 -12.903 -18.264 1.00 86.06 128 ALA A N 1
ATOM 1019 C CA . ALA A 1 128 ? 0.604 -13.042 -17.889 1.00 86.06 128 ALA A CA 1
ATOM 1020 C C . ALA A 1 128 ? 1.020 -11.996 -16.842 1.00 86.06 128 ALA A C 1
ATOM 1022 O O . ALA A 1 128 ? 1.789 -12.296 -15.929 1.00 86.06 128 ALA A O 1
ATOM 1023 N N . TYR A 1 129 ? 0.507 -10.767 -16.951 1.00 84.69 129 TYR A N 1
ATOM 1024 C CA . TYR A 1 129 ? 0.731 -9.725 -15.951 1.00 84.69 129 TYR A CA 1
ATOM 1025 C C . TYR A 1 129 ? 0.098 -10.094 -14.602 1.00 84.69 129 TYR A C 1
ATOM 1027 O O . TYR A 1 129 ? 0.758 -9.969 -13.570 1.00 84.69 129 TYR A O 1
ATOM 1035 N N . VAL A 1 130 ? -1.130 -10.618 -14.606 1.00 83.69 130 VAL A N 1
ATOM 1036 C CA . VAL A 1 130 ? -1.816 -11.123 -13.408 1.00 83.69 130 VAL A CA 1
ATOM 1037 C C . VAL A 1 130 ? -1.020 -12.266 -12.772 1.00 83.69 130 VAL A C 1
ATOM 1039 O O . VAL A 1 130 ? -0.732 -12.228 -11.580 1.00 83.69 130 VAL A O 1
ATOM 1042 N N . GLU A 1 131 ? -0.583 -13.261 -13.540 1.00 84.56 131 GLU A N 1
ATOM 1043 C CA . GLU A 1 131 ? 0.204 -14.376 -12.998 1.00 84.56 131 GLU A CA 1
ATOM 1044 C C . GLU A 1 131 ? 1.506 -13.897 -12.328 1.00 84.56 131 GLU A C 1
ATOM 1046 O O . GLU A 1 131 ? 1.830 -14.304 -11.208 1.00 84.56 131 GLU A O 1
ATOM 1051 N N . ILE A 1 132 ? 2.219 -12.969 -12.974 1.00 88.25 132 ILE A N 1
ATOM 1052 C CA . ILE A 1 132 ? 3.459 -12.386 -12.446 1.00 88.25 132 ILE A CA 1
ATOM 1053 C C . ILE A 1 132 ? 3.206 -11.608 -11.160 1.00 88.25 132 ILE A C 1
ATOM 1055 O O . ILE A 1 132 ? 3.966 -11.757 -10.204 1.00 88.25 132 ILE A O 1
ATOM 1059 N N . LEU A 1 133 ? 2.149 -10.796 -11.112 1.00 86.00 133 LEU A N 1
ATOM 1060 C CA . LEU A 1 133 ? 1.770 -10.083 -9.897 1.00 86.00 133 LEU A CA 1
ATOM 1061 C C . LEU A 1 133 ? 1.397 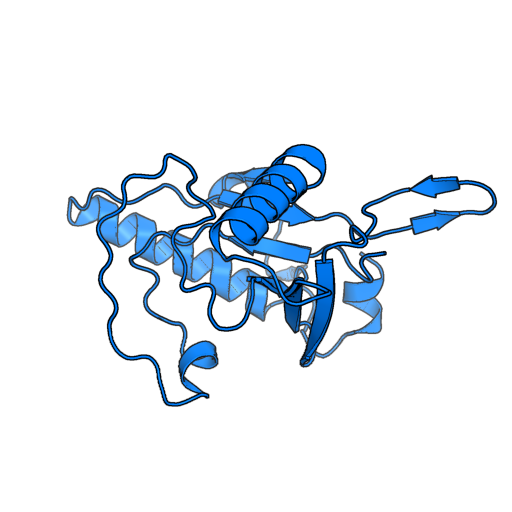-11.058 -8.779 1.00 86.00 133 LEU A C 1
ATOM 1063 O O . LEU A 1 133 ? 1.847 -10.875 -7.650 1.00 86.00 133 LEU A O 1
ATOM 1067 N N . SER A 1 134 ? 0.661 -12.128 -9.094 1.00 83.94 134 SER A N 1
ATOM 1068 C CA . SER A 1 134 ? 0.309 -13.175 -8.129 1.00 83.94 134 SER A CA 1
ATOM 1069 C C . SER A 1 134 ? 1.539 -13.745 -7.465 1.00 83.94 134 SER A C 1
ATOM 1071 O O . SER A 1 134 ? 1.625 -13.818 -6.238 1.00 83.94 134 SER A O 1
ATOM 1073 N N . LYS A 1 135 ? 2.497 -14.151 -8.298 1.00 87.12 135 LYS A N 1
ATOM 1074 C CA . LYS A 1 135 ? 3.749 -14.730 -7.850 1.00 87.12 135 LYS A CA 1
ATOM 1075 C C . LYS A 1 135 ? 4.539 -13.723 -7.021 1.00 87.12 135 LYS A C 1
ATOM 1077 O O . LYS A 1 135 ? 4.958 -14.049 -5.918 1.00 87.12 135 LYS A O 1
ATOM 1082 N N . PHE A 1 136 ? 4.658 -12.490 -7.510 1.00 89.69 136 PHE A N 1
ATOM 1083 C CA . PHE A 1 136 ? 5.368 -11.419 -6.823 1.00 89.69 136 PHE A CA 1
ATOM 1084 C C . PHE A 1 136 ? 4.811 -11.162 -5.415 1.00 89.69 136 PHE A C 1
ATOM 1086 O O . PHE A 1 136 ? 5.569 -11.182 -4.449 1.00 89.69 136 PHE A O 1
ATOM 1093 N N . TYR A 1 137 ? 3.496 -10.974 -5.274 1.00 86.50 137 TYR A N 1
ATOM 1094 C CA . TYR A 1 137 ? 2.883 -10.743 -3.963 1.00 86.50 137 TYR A CA 1
ATOM 1095 C C . TYR A 1 137 ? 2.984 -11.970 -3.053 1.00 86.50 137 TYR A C 1
ATOM 1097 O O . TYR A 1 137 ? 3.222 -11.817 -1.862 1.00 86.50 137 TYR A O 1
ATOM 1105 N N . THR A 1 138 ? 2.857 -13.180 -3.601 1.00 85.94 138 THR A N 1
ATOM 1106 C CA . THR A 1 138 ? 2.977 -14.420 -2.814 1.00 85.94 138 THR A CA 1
ATOM 1107 C C . THR A 1 138 ? 4.389 -14.612 -2.256 1.00 85.94 138 THR A C 1
ATOM 1109 O O . THR A 1 138 ? 4.545 -15.084 -1.135 1.00 85.94 138 THR A O 1
ATOM 1112 N N . GLU A 1 139 ? 5.418 -14.263 -3.030 1.00 87.94 139 GLU A N 1
ATOM 1113 C CA . GLU A 1 139 ? 6.819 -14.478 -2.650 1.00 87.94 139 GLU A CA 1
ATOM 1114 C C . GLU A 1 139 ? 7.401 -13.332 -1.815 1.00 87.94 139 GLU A C 1
ATOM 1116 O O . GLU A 1 139 ? 8.308 -13.561 -1.013 1.00 87.94 139 GLU A O 1
ATOM 1121 N N . HIS A 1 140 ? 6.916 -12.102 -2.008 1.00 88.00 140 HIS A N 1
ATOM 1122 C CA . HIS A 1 140 ? 7.587 -10.912 -1.482 1.00 88.00 140 HIS A CA 1
ATOM 1123 C C . HIS A 1 140 ? 6.734 -10.021 -0.584 1.00 88.00 140 HIS A C 1
ATOM 1125 O O . HIS A 1 140 ? 7.304 -9.170 0.098 1.00 88.00 140 HIS A O 1
ATOM 1131 N N . ALA A 1 141 ? 5.409 -10.170 -0.574 1.00 90.12 141 ALA A N 1
ATOM 1132 C CA . ALA A 1 141 ? 4.564 -9.351 0.282 1.00 90.12 141 ALA A CA 1
ATOM 1133 C C . ALA A 1 141 ? 4.232 -10.064 1.593 1.00 90.12 141 ALA A C 1
ATOM 1135 O O . ALA A 1 141 ? 3.908 -11.251 1.625 1.00 90.12 141 ALA A O 1
ATOM 1136 N N . LEU A 1 142 ? 4.263 -9.302 2.681 1.00 91.81 142 LEU A N 1
ATOM 1137 C CA . LEU A 1 142 ? 3.672 -9.704 3.947 1.00 91.81 142 LEU A CA 1
ATOM 1138 C C . LEU A 1 142 ? 2.169 -9.460 3.850 1.00 91.81 142 LEU A C 1
ATOM 1140 O O . LEU A 1 142 ? 1.751 -8.338 3.570 1.00 91.81 142 LEU A O 1
ATOM 1144 N N . LYS A 1 143 ? 1.376 -10.516 4.029 1.00 92.44 143 LYS A N 1
ATOM 1145 C CA . LYS A 1 143 ? -0.083 -10.434 4.065 1.00 92.44 143 LYS A CA 1
ATOM 1146 C C . LYS A 1 143 ? -0.542 -10.444 5.518 1.00 92.44 143 LYS A C 1
ATOM 1148 O O . LYS A 1 143 ? -0.330 -11.436 6.210 1.00 92.44 143 LYS A O 1
ATOM 1153 N N . GLU A 1 144 ? -1.209 -9.381 5.936 1.00 94.44 144 GLU A N 1
ATOM 1154 C CA . GLU A 1 144 ? -1.742 -9.208 7.288 1.00 94.44 144 GLU A CA 1
ATOM 1155 C C . GLU A 1 144 ? -3.225 -8.858 7.216 1.00 94.44 144 GLU A C 1
ATOM 1157 O O . GLU A 1 144 ? -3.679 -8.250 6.243 1.00 94.44 144 GLU A O 1
ATOM 1162 N N . ASP A 1 145 ? -3.997 -9.277 8.216 1.00 93.31 145 ASP A N 1
ATOM 1163 C CA . ASP A 1 145 ? -5.374 -8.817 8.349 1.00 93.31 145 ASP A CA 1
ATOM 1164 C C . ASP A 1 145 ? -5.398 -7.299 8.557 1.00 93.31 145 ASP A C 1
ATOM 1166 O O . ASP A 1 145 ? -4.560 -6.762 9.284 1.00 93.31 145 ASP A O 1
ATOM 1170 N N . ALA A 1 146 ? -6.317 -6.591 7.898 1.00 92.38 146 ALA A N 1
ATOM 1171 C CA . ALA A 1 146 ? -6.309 -5.133 7.958 1.00 92.38 146 ALA A CA 1
ATOM 1172 C C . ALA A 1 146 ? -6.598 -4.599 9.373 1.00 92.38 146 ALA A C 1
ATOM 1174 O O . ALA A 1 146 ? -5.980 -3.611 9.770 1.00 92.38 146 ALA A O 1
ATOM 1175 N N . ASP A 1 147 ? -7.457 -5.265 10.151 1.00 93.69 147 ASP A N 1
ATOM 1176 C CA . ASP A 1 147 ? -7.740 -4.881 11.540 1.00 93.69 147 ASP A CA 1
ATOM 1177 C C . ASP A 1 147 ? -6.516 -5.110 12.443 1.00 93.69 147 ASP A C 1
ATOM 1179 O O . ASP A 1 147 ? -6.069 -4.212 13.164 1.00 93.69 147 ASP A O 1
ATOM 1183 N N . GLU A 1 148 ? -5.880 -6.280 12.325 1.00 95.31 148 GLU A N 1
ATOM 1184 C CA . GLU A 1 148 ? -4.644 -6.595 13.056 1.00 95.31 148 GLU A CA 1
ATOM 1185 C C . GLU A 1 148 ? -3.518 -5.605 12.719 1.00 95.31 148 GLU A C 1
ATOM 1187 O O . GLU A 1 148 ? -2.820 -5.101 13.609 1.00 95.31 148 GLU A O 1
ATOM 1192 N N . TRP A 1 149 ? -3.363 -5.260 11.442 1.00 95.75 149 TRP A N 1
ATOM 1193 C CA . TRP A 1 149 ? -2.375 -4.282 11.005 1.00 95.75 149 TRP A CA 1
ATOM 1194 C C . TRP A 1 149 ? -2.679 -2.884 11.561 1.00 95.75 149 TRP A C 1
ATOM 1196 O O . TRP A 1 149 ? -1.778 -2.229 12.088 1.00 95.75 149 TRP A O 1
ATOM 1206 N N . LEU A 1 150 ? -3.941 -2.435 11.537 1.00 95.00 150 LEU A N 1
ATOM 1207 C CA . LEU A 1 150 ? -4.353 -1.152 12.123 1.00 95.00 150 LEU A CA 1
ATOM 1208 C C . LEU A 1 150 ? -4.107 -1.097 13.637 1.00 95.00 150 LEU A C 1
ATOM 1210 O O . LEU A 1 150 ? -3.735 -0.041 14.156 1.00 95.00 150 LEU A O 1
ATOM 1214 N N . SER A 1 151 ? -4.268 -2.222 14.340 1.00 93.88 151 SER A N 1
ATOM 1215 C CA . SER A 1 151 ? -4.011 -2.312 15.782 1.00 93.88 151 SER A CA 1
ATOM 1216 C C . SER A 1 151 ? -2.529 -2.117 16.136 1.00 93.88 151 SER A C 1
ATOM 1218 O O . SER A 1 151 ? -2.202 -1.562 17.188 1.00 93.88 151 SER A O 1
ATOM 1220 N N . SER A 1 152 ? -1.625 -2.523 15.238 1.00 93.44 152 SER A N 1
ATOM 1221 C CA . SER A 1 152 ? -0.173 -2.390 15.402 1.00 93.44 152 SER A CA 1
ATOM 1222 C C . SER A 1 152 ? 0.395 -1.101 14.790 1.00 93.44 152 SER A C 1
ATOM 1224 O O . SER A 1 152 ? 1.467 -0.648 15.199 1.00 93.44 152 SER A O 1
ATOM 1226 N N . HIS A 1 153 ? -0.339 -0.451 13.881 1.00 93.06 153 HIS A N 1
ATOM 1227 C CA . HIS A 1 153 ? 0.078 0.760 13.172 1.00 93.06 153 HIS A CA 1
ATOM 1228 C C . HIS A 1 153 ? -0.812 1.962 13.526 1.00 93.06 153 HIS A C 1
ATOM 1230 O O . HIS A 1 153 ? -1.674 2.392 12.758 1.00 93.06 153 HIS A O 1
ATOM 1236 N N . SER A 1 154 ? -0.563 2.558 14.698 1.00 92.31 154 SER A N 1
ATOM 1237 C CA . SER A 1 154 ? -1.295 3.748 15.162 1.00 92.31 154 SER A CA 1
ATOM 1238 C C . SER A 1 154 ? -1.243 4.902 14.154 1.00 92.31 154 SER A C 1
ATOM 1240 O O . SER A 1 154 ? -0.170 5.260 13.661 1.00 92.31 154 SER A O 1
ATOM 1242 N N . PHE A 1 155 ? -2.390 5.552 13.930 1.00 91.12 155 PHE A N 1
ATOM 1243 C CA . PHE A 1 155 ? -2.509 6.726 13.058 1.00 91.12 155 PHE A CA 1
ATOM 1244 C C . PHE A 1 155 ? -1.585 7.870 13.464 1.00 91.12 155 PHE A C 1
ATOM 1246 O O . PHE A 1 155 ? -1.027 8.552 12.617 1.00 91.12 155 PHE A O 1
ATOM 1253 N N . GLN A 1 156 ? -1.360 8.052 14.765 1.00 89.19 156 GLN A N 1
ATOM 1254 C CA . GLN A 1 156 ? -0.497 9.120 15.281 1.00 89.19 156 GLN A CA 1
ATOM 1255 C C . GLN A 1 156 ? 0.969 8.954 14.859 1.00 89.19 156 GLN A C 1
ATOM 1257 O O . GLN A 1 156 ? 1.724 9.926 14.855 1.00 89.19 156 GLN A O 1
ATOM 1262 N N . ASN A 1 157 ? 1.366 7.729 14.505 1.00 88.88 157 ASN A N 1
ATOM 1263 C CA . ASN A 1 157 ? 2.709 7.414 14.037 1.00 88.88 157 ASN A CA 1
ATOM 1264 C C . ASN A 1 157 ? 2.822 7.455 12.508 1.00 88.88 157 ASN A C 1
ATOM 1266 O O . ASN A 1 157 ? 3.941 7.384 11.997 1.00 88.88 157 ASN A O 1
ATOM 1270 N N . ALA A 1 158 ? 1.701 7.576 11.789 1.00 90.56 158 ALA A N 1
ATOM 1271 C CA . ALA A 1 158 ? 1.703 7.684 10.339 1.00 90.56 158 ALA A CA 1
ATOM 127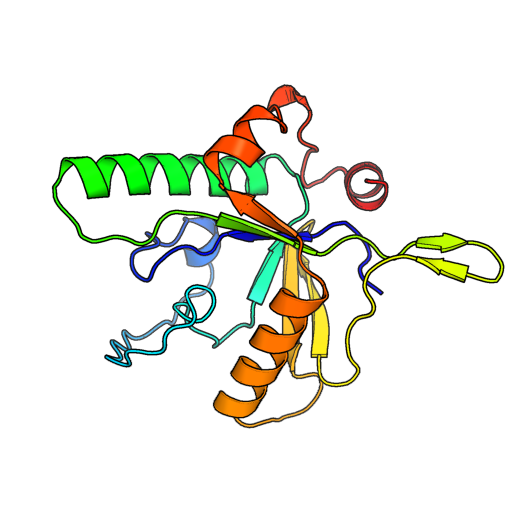2 C C . ALA A 1 158 ? 2.464 8.937 9.889 1.00 90.56 158 ALA A C 1
ATOM 1274 O O . ALA A 1 158 ? 2.531 9.963 10.576 1.00 90.56 158 ALA A O 1
ATOM 1275 N N . VAL A 1 159 ? 3.096 8.830 8.727 1.00 92.69 159 VAL A N 1
ATOM 1276 C CA . VAL A 1 159 ? 3.917 9.901 8.169 1.00 92.69 159 VAL A CA 1
ATOM 1277 C C . VAL A 1 159 ? 3.059 10.766 7.245 1.00 92.69 159 VAL A C 1
ATOM 1279 O O . VAL A 1 159 ? 2.197 10.265 6.535 1.00 92.69 159 VAL A O 1
ATOM 1282 N N . SER A 1 160 ? 3.280 12.079 7.217 1.00 92.62 160 SER A N 1
ATOM 1283 C CA . SER A 1 160 ? 2.661 12.910 6.177 1.00 92.62 160 SER A CA 1
ATOM 1284 C C . SER A 1 160 ? 3.186 12.511 4.801 1.00 92.62 160 SER A C 1
ATOM 1286 O O . SER A 1 160 ? 4.387 12.302 4.645 1.00 92.62 160 SER A O 1
ATOM 1288 N N . ASP A 1 161 ? 2.310 12.459 3.803 1.00 89.50 161 ASP A N 1
ATOM 1289 C CA . ASP A 1 161 ? 2.652 12.155 2.411 1.00 89.50 161 ASP A CA 1
ATOM 1290 C C . ASP A 1 161 ? 3.794 13.046 1.893 1.00 89.50 161 ASP A C 1
ATOM 1292 O O . ASP A 1 161 ? 4.725 12.560 1.252 1.00 89.50 161 ASP A O 1
ATOM 1296 N N . GLU A 1 162 ? 3.812 14.318 2.294 1.00 91.38 162 GLU A N 1
ATOM 1297 C CA . GLU A 1 162 ? 4.843 15.306 1.943 1.00 91.38 162 GLU A CA 1
ATOM 1298 C C . GLU A 1 162 ? 6.210 15.045 2.599 1.00 91.38 162 GLU A C 1
ATOM 1300 O O . GLU A 1 162 ? 7.240 15.558 2.158 1.00 91.38 162 GLU A O 1
ATOM 1305 N N . ASN A 1 163 ? 6.261 14.246 3.668 1.00 91.31 163 ASN A N 1
ATOM 1306 C CA . ASN A 1 163 ? 7.495 13.969 4.398 1.00 91.31 163 ASN A CA 1
ATOM 1307 C C . ASN A 1 163 ? 8.255 12.781 3.788 1.00 91.31 163 ASN A C 1
ATOM 1309 O O . ASN A 1 163 ? 8.443 11.737 4.420 1.00 91.31 163 ASN A O 1
ATOM 1313 N N . GLU A 1 164 ? 8.704 12.978 2.545 1.00 90.94 164 GLU A N 1
ATOM 1314 C CA . GLU A 1 164 ? 9.396 11.980 1.723 1.00 90.94 164 GLU A CA 1
ATOM 1315 C C . GLU A 1 164 ? 10.584 11.335 2.418 1.00 90.94 164 GLU A C 1
ATOM 1317 O O . GLU A 1 164 ? 10.728 10.113 2.419 1.00 90.94 164 GLU A O 1
ATOM 1322 N N . SER A 1 165 ? 11.415 12.147 3.063 1.00 89.94 165 SER A N 1
ATOM 1323 C CA . SER A 1 165 ? 12.604 11.651 3.746 1.00 89.94 165 SER A CA 1
ATOM 1324 C C . SER A 1 165 ? 12.265 10.668 4.863 1.00 89.94 165 SER A C 1
ATOM 1326 O O . SER A 1 165 ? 13.047 9.753 5.103 1.00 89.94 165 SER A O 1
ATOM 1328 N N . LYS A 1 166 ? 11.111 10.817 5.524 1.00 89.31 166 LYS A N 1
ATOM 1329 C CA . LYS A 1 166 ? 10.709 9.948 6.629 1.00 89.31 166 LYS A CA 1
ATOM 1330 C C . LYS A 1 166 ? 10.101 8.637 6.132 1.00 89.31 166 LYS A C 1
ATOM 1332 O O . LYS A 1 166 ? 10.594 7.581 6.514 1.00 89.31 166 LYS A O 1
ATOM 1337 N N . TRP A 1 167 ? 9.111 8.671 5.238 1.00 89.31 167 TRP A N 1
ATOM 1338 C CA . TRP A 1 167 ? 8.499 7.425 4.750 1.00 89.31 167 TRP A CA 1
ATOM 1339 C C . TRP A 1 167 ? 9.400 6.641 3.787 1.00 89.31 167 TRP A C 1
ATOM 1341 O O . TRP A 1 167 ? 9.211 5.442 3.615 1.00 89.31 167 TRP A O 1
ATOM 1351 N N . MET A 1 168 ? 10.419 7.269 3.186 1.00 86.44 168 MET A N 1
ATOM 1352 C CA . MET A 1 168 ? 11.475 6.539 2.478 1.00 86.44 168 MET A CA 1
ATOM 1353 C C . MET A 1 168 ? 12.513 5.918 3.414 1.00 86.44 168 MET A C 1
ATOM 1355 O O . MET A 1 168 ? 13.351 5.165 2.928 1.00 86.44 168 MET A O 1
ATOM 1359 N N . MET A 1 169 ? 12.536 6.224 4.715 1.00 80.25 169 MET A N 1
ATOM 1360 C CA . MET A 1 169 ? 13.479 5.617 5.666 1.00 80.25 169 MET A CA 1
ATOM 1361 C C . MET A 1 169 ? 12.923 4.375 6.365 1.00 80.25 169 MET A C 1
ATOM 1363 O O . MET A 1 169 ? 13.724 3.471 6.625 1.00 80.25 169 MET A O 1
ATOM 1367 N N . ASP A 1 170 ? 11.608 4.325 6.592 1.00 66.75 170 ASP A N 1
ATOM 1368 C CA . ASP A 1 170 ? 10.882 3.173 7.154 1.00 66.75 170 ASP A CA 1
ATOM 1369 C C . ASP A 1 170 ? 11.029 1.899 6.286 1.00 66.75 170 ASP A C 1
ATOM 1371 O O . ASP A 1 170 ? 11.510 0.867 6.820 1.00 66.75 170 ASP A O 1
#

Sequence (170 aa):
MFPASLLRINSGSFYKQFDFERCDHRCNELESKAASPVTWARLPLSDGIVLLPNTFTMQEIIRTAMDNYDLDIEEGSDVDRPYIFTVPKGKSLLEFSFGTLVPDTLALYRNNIAHFSLKPARPMPNDAYVEILSKFYTEHALKEDADEWLSSHSFQNAVSDENESKWMMD

Radius of gyration: 16.25 Å; chains: 1; bounding box: 54×33×39 Å

Organism: NCBI:txid470096

Secondary structure (DSSP, 8-state):
--SS-EEEE---TT----TTGGGS------------S-GGG-S-GGG-EEEB-SBHHHHHHHHHHHHHHHHHHHTT---PPPEEEEEPPPEEETTEEESPPPPTTEEEEEEETTEEEEEESS---HHHHHHHHHHHHHHHPEEEEHHHHHHHS-GGGPBPTT-HHHHTT-

InterPro domains:
  IPR041018 Tse2 ADP-ribosyltransferase toxin [PF18648] (42-149)

pLDDT: mean 76.65, std 20.75, range [29.09, 95.75]